Protein AF-B0LCA7-F1 (afdb_monomer)

Nearest PDB structures (foldseek):
  1myt-assembly1_A  TM=9.801E-01  e=5.742E-08  Thunnus albacares
  2nrl-assembly1_A  TM=9.905E-01  e=1.204E-07  Thunnus atlanticus
  6mv0-assembly1_A  TM=9.439E-01  e=1.031E-03  Physeter macrocephalus
  2e2y-assembly1_A  TM=9.496E-01  e=1.536E-03  Physeter macrocephalus
  1ith-assembly1_A  TM=8.572E-01  e=3.522E-02  Urechis caupo

Foldseek 3Di:
DVVCPPPDPVCLVVDPVNVVVVVVVVVLVVVLVVCVLVCLVSLVVVLVCVVPPVVPDLVVLLVVLQVVQVCCVVPVVQDPVNSVVSNVSSVSSSVSSD

InterPro domains:
  IPR000971 Globin [PF00042] (1-97)
  IPR000971 Globin [PS01033] (1-98)
  IPR002335 Myoglobin [PR00613] (15-35)
  IPR002335 Myoglobin [PR00613] (54-74)
  IPR002335 Myoglobin [PR00613] (78-98)
  IPR002335 Myoglobin [PTHR47132] (1-98)
  IPR009050 Globin-like superfamily [SSF46458] (1-97)

Solvent-accessible surface area (backbone atoms only — not comparable to full-atom values): 5742 Å² total; per-residue (Å²): 106,86,96,56,68,83,59,53,78,88,51,50,87,75,34,64,67,57,52,55,50,52,50,53,52,54,51,53,51,52,54,44,60,73,38,70,80,71,28,64,85,67,44,53,63,50,34,53,42,33,55,74,73,68,61,52,62,74,68,55,60,56,56,52,48,55,52,50,38,55,50,33,33,79,74,67,69,37,46,75,67,49,37,50,51,50,51,54,52,50,50,54,55,53,64,76,51,112

Organism: Dissostichus eleginoides (NCBI:txid100907)

Structure (mmCIF, N/CA/C/O backbone):
data_AF-B0LCA7-F1
#
_entry.id   AF-B0LCA7-F1
#
loop_
_atom_site.group_PDB
_atom_site.id
_atom_site.type_symbol
_atom_site.label_atom_id
_atom_site.label_alt_id
_atom_site.label_comp_id
_atom_site.label_asym_id
_atom_site.label_entity_id
_atom_site.label_seq_id
_atom_site.pdbx_PDB_ins_code
_atom_site.Cartn_x
_atom_site.Cartn_y
_atom_site.Cartn_z
_atom_site.occupancy
_atom_site.B_iso_or_equiv
_atom_site.auth_seq_id
_atom_site.auth_comp_id
_atom_site.auth_asym_id
_atom_site.auth_atom_id
_atom_site.pdbx_PDB_model_num
ATOM 1 N N . PHE A 1 1 ? -11.415 8.334 0.693 1.00 95.25 1 PHE A N 1
ATOM 2 C CA . PHE A 1 1 ? -12.371 7.237 0.429 1.00 95.25 1 PHE A CA 1
ATOM 3 C C . PHE A 1 1 ? -13.782 7.684 0.799 1.00 95.25 1 PHE A C 1
ATOM 5 O O . PHE A 1 1 ? -14.045 7.776 1.990 1.00 95.25 1 PHE A O 1
ATOM 12 N N . PRO A 1 2 ? -14.693 7.967 -0.156 1.00 97.50 2 PRO A N 1
ATOM 13 C CA . PRO A 1 2 ? -16.039 8.466 0.169 1.00 97.50 2 PRO A CA 1
ATOM 14 C C . PRO A 1 2 ? -16.823 7.558 1.125 1.00 97.50 2 PRO A C 1
ATOM 16 O O . PRO A 1 2 ? -17.483 8.049 2.029 1.00 97.50 2 PRO A O 1
ATOM 19 N N . LYS A 1 3 ? -16.656 6.233 0.992 1.00 96.62 3 LYS A N 1
ATOM 20 C CA . LYS A 1 3 ? -17.272 5.224 1.872 1.00 96.62 3 LYS A CA 1
ATOM 21 C C . LYS A 1 3 ? -16.885 5.348 3.352 1.00 96.62 3 LYS A C 1
ATOM 23 O O . LYS A 1 3 ? -17.620 4.855 4.191 1.00 96.62 3 LYS A O 1
ATOM 28 N N . PHE A 1 4 ? -15.741 5.963 3.655 1.00 97.50 4 PHE A N 1
ATOM 29 C CA . PHE A 1 4 ? -15.166 6.012 5.005 1.00 97.50 4 PHE A CA 1
ATOM 30 C C . PHE A 1 4 ? -15.000 7.447 5.528 1.00 97.50 4 PHE A C 1
ATOM 32 O O . PHE A 1 4 ? -14.508 7.642 6.630 1.00 97.50 4 PHE A O 1
ATOM 39 N N . ALA A 1 5 ? -15.380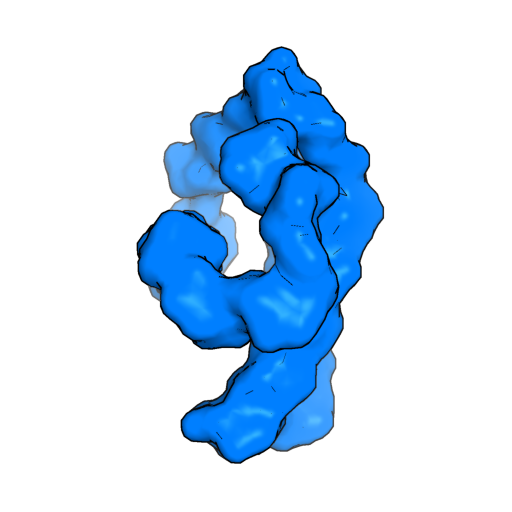 8.465 4.746 1.00 96.31 5 ALA A N 1
ATOM 40 C CA . ALA A 1 5 ? -15.061 9.863 5.044 1.00 96.31 5 ALA A CA 1
ATOM 41 C C . ALA A 1 5 ? -15.761 10.415 6.301 1.00 96.31 5 ALA A C 1
ATOM 43 O O . ALA A 1 5 ? -15.275 11.379 6.878 1.00 96.31 5 ALA A O 1
ATOM 44 N N . GLY A 1 6 ? -16.888 9.819 6.702 1.00 97.00 6 GLY A N 1
ATOM 45 C CA . GLY A 1 6 ? -17.651 10.220 7.888 1.00 97.00 6 GLY A CA 1
ATOM 46 C C . GLY A 1 6 ? -17.356 9.404 9.148 1.00 97.00 6 GLY A C 1
ATOM 47 O O . GLY A 1 6 ? -17.960 9.675 10.180 1.00 97.00 6 GLY A O 1
ATOM 48 N N . ILE A 1 7 ? -16.474 8.402 9.078 1.00 97.31 7 ILE A N 1
ATOM 49 C CA . ILE A 1 7 ? -16.110 7.596 10.249 1.00 97.31 7 ILE A CA 1
ATOM 50 C C . ILE A 1 7 ? -15.217 8.450 11.150 1.00 97.31 7 ILE A C 1
ATOM 52 O O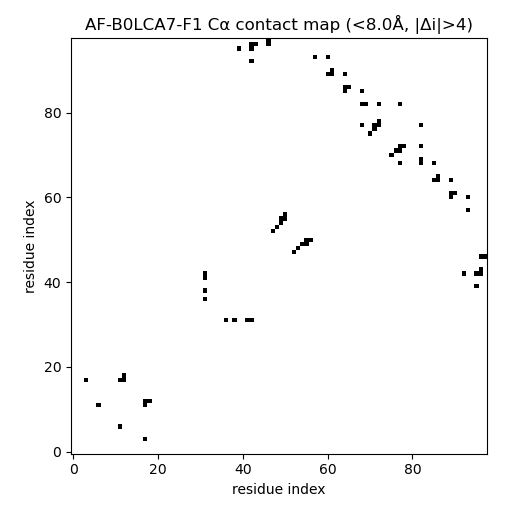 . ILE A 1 7 ? -14.235 9.033 10.679 1.00 97.31 7 ILE A O 1
ATOM 56 N N . ALA A 1 8 ? -15.547 8.537 12.439 1.00 97.94 8 ALA A N 1
ATOM 57 C CA . ALA A 1 8 ? -14.710 9.254 13.388 1.00 97.94 8 ALA A CA 1
ATOM 58 C C . ALA A 1 8 ? -13.337 8.579 13.494 1.00 97.94 8 ALA A C 1
ATOM 60 O O . ALA A 1 8 ? -13.215 7.358 13.415 1.00 97.94 8 ALA A O 1
ATOM 61 N N . HIS A 1 9 ? -12.282 9.370 13.693 1.00 96.19 9 HIS A N 1
ATOM 62 C CA . HIS A 1 9 ? -10.917 8.845 13.657 1.00 96.19 9 HIS A CA 1
ATOM 63 C C . HIS A 1 9 ? -10.682 7.695 14.656 1.00 96.19 9 HIS A C 1
ATOM 65 O O . HIS A 1 9 ? -10.027 6.716 14.306 1.00 96.19 9 HIS A O 1
ATOM 71 N N . GLY A 1 10 ? -11.264 7.785 15.860 1.00 97.69 10 GLY A N 1
ATOM 72 C CA . GLY A 1 10 ? -11.174 6.741 16.889 1.00 97.69 10 GLY A CA 1
ATOM 73 C C . GLY A 1 10 ? -11.851 5.419 16.513 1.00 97.69 10 GLY A C 1
ATOM 74 O O . GLY A 1 10 ? -11.453 4.374 17.021 1.00 97.69 10 GLY A O 1
ATOM 75 N N . ASP A 1 11 ? -12.798 5.446 15.574 1.00 97.81 11 ASP A N 1
ATOM 76 C CA . ASP A 1 11 ? -13.570 4.271 15.158 1.00 97.81 11 ASP A CA 1
ATOM 77 C C . ASP A 1 11 ? -12.951 3.561 13.943 1.00 97.81 11 ASP A C 1
ATOM 79 O O . ASP A 1 11 ? -13.266 2.404 13.665 1.00 97.81 11 ASP A O 1
ATOM 83 N N . LEU A 1 12 ? -12.024 4.214 13.226 1.00 97.56 12 LEU A N 1
ATOM 84 C CA . LEU A 1 12 ? -11.402 3.664 12.013 1.00 97.56 12 LEU A CA 1
ATOM 85 C C . LEU A 1 12 ? -10.689 2.328 12.255 1.00 97.56 12 LEU A C 1
ATOM 87 O O . LEU A 1 12 ? -10.709 1.462 11.383 1.00 97.56 12 LEU A O 1
ATOM 91 N N . ALA A 1 13 ? -10.057 2.156 13.420 1.00 96.19 13 ALA A N 1
ATOM 92 C CA . ALA A 1 13 ? -9.297 0.948 13.743 1.00 96.19 13 ALA A CA 1
ATOM 93 C C . ALA A 1 13 ? -10.188 -0.299 13.889 1.00 96.19 13 ALA A C 1
ATOM 95 O O . ALA A 1 13 ? -9.733 -1.410 13.623 1.00 96.19 13 ALA A O 1
ATOM 96 N N . GLY A 1 14 ? -11.448 -0.115 14.298 1.00 97.38 14 GLY A N 1
ATOM 97 C CA . GLY A 1 14 ? -12.432 -1.188 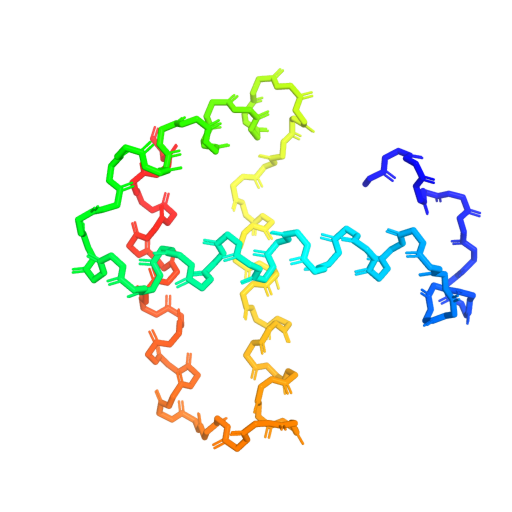14.442 1.00 97.38 14 GLY A CA 1
ATOM 98 C C . GLY A 1 14 ? -13.296 -1.412 13.199 1.00 97.38 14 GLY A C 1
ATOM 99 O O . GLY A 1 14 ? -14.074 -2.366 13.168 1.00 97.38 14 GLY A O 1
ATOM 100 N N . ASP A 1 15 ? -13.182 -0.566 12.169 1.00 98.44 15 ASP A N 1
ATOM 101 C CA . ASP A 1 15 ? -14.039 -0.660 10.990 1.00 98.44 15 ASP A CA 1
ATOM 102 C C . ASP A 1 15 ? -13.614 -1.818 10.065 1.00 98.44 15 ASP A C 1
ATOM 104 O O . ASP A 1 15 ? -12.533 -1.843 9.457 1.00 98.44 15 ASP A O 1
ATOM 108 N N . ALA A 1 16 ? -14.505 -2.802 9.929 1.00 98.19 16 ALA A N 1
ATOM 109 C CA . ALA A 1 16 ? -14.278 -3.974 9.088 1.00 98.19 16 ALA A CA 1
ATOM 110 C C . ALA A 1 16 ? -14.179 -3.619 7.592 1.00 98.19 16 ALA A C 1
ATOM 112 O O . ALA A 1 16 ? -13.470 -4.294 6.842 1.00 98.19 16 ALA A O 1
ATOM 113 N N . GLY A 1 17 ? -14.853 -2.553 7.146 1.00 98.38 17 GLY A N 1
ATOM 114 C CA . GLY A 1 17 ? -14.794 -2.068 5.769 1.00 98.38 17 GLY A CA 1
ATOM 115 C C . GLY A 1 17 ? -13.427 -1.478 5.415 1.00 98.38 17 GLY A C 1
ATOM 116 O O . GLY A 1 17 ? -12.868 -1.809 4.365 1.00 98.38 17 GLY A O 1
ATOM 117 N N . VAL A 1 18 ? -12.861 -0.660 6.304 1.00 98.31 18 VAL A N 1
ATOM 118 C CA . VAL A 1 18 ? -11.507 -0.105 6.203 1.00 98.31 18 VAL A CA 1
ATOM 119 C C . VAL A 1 18 ? -10.487 -1.237 6.190 1.00 98.31 18 VAL A C 1
ATOM 121 O O . VAL A 1 18 ? -9.635 -1.275 5.301 1.00 98.31 18 VAL A O 1
ATOM 124 N N . SER A 1 19 ? -10.627 -2.213 7.092 1.00 98.25 19 SER A N 1
ATOM 125 C CA . SER A 1 19 ? -9.749 -3.389 7.156 1.00 98.25 19 SER A CA 1
ATOM 126 C C . SER A 1 19 ? -9.802 -4.230 5.873 1.00 98.25 19 SER A C 1
ATOM 128 O O . SER A 1 19 ? -8.764 -4.571 5.300 1.00 98.25 19 SER A O 1
ATOM 130 N N . ALA A 1 20 ? -10.999 -4.514 5.350 1.00 98.56 20 ALA A N 1
ATOM 131 C CA . ALA A 1 20 ? -11.172 -5.245 4.093 1.00 98.56 20 ALA A CA 1
ATOM 132 C C . ALA A 1 20 ? -10.584 -4.485 2.889 1.00 98.56 20 ALA A C 1
ATOM 134 O O . ALA A 1 20 ? -9.989 -5.085 1.983 1.00 98.56 20 ALA A O 1
ATOM 135 N N . HIS A 1 21 ? -10.707 -3.155 2.877 1.00 98.44 21 HIS A N 1
ATOM 136 C CA . HIS A 1 21 ? -10.104 -2.336 1.832 1.00 98.44 21 HIS A CA 1
ATOM 137 C C . HIS A 1 21 ? -8.573 -2.306 1.940 1.00 98.44 21 HIS A C 1
ATOM 139 O O . HIS A 1 21 ? -7.890 -2.500 0.934 1.00 98.44 21 HIS A O 1
ATOM 145 N N . GLY A 1 22 ? -8.027 -2.172 3.152 1.00 98.19 22 GLY A N 1
ATOM 146 C CA . GLY A 1 22 ? -6.590 -2.284 3.416 1.00 98.19 22 GLY A CA 1
ATOM 147 C C . GLY A 1 22 ? -6.019 -3.627 2.953 1.00 98.19 22 GLY A C 1
ATOM 148 O O . GLY 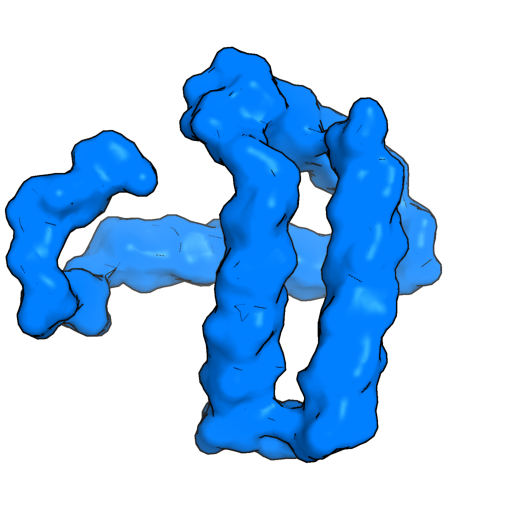A 1 22 ? -4.997 -3.668 2.270 1.00 98.19 22 GLY A O 1
ATOM 149 N N . ALA A 1 23 ? -6.735 -4.727 3.203 1.00 98.56 23 ALA A N 1
ATOM 150 C CA . ALA A 1 23 ? -6.351 -6.048 2.708 1.00 98.56 23 ALA A CA 1
ATOM 151 C C . ALA A 1 23 ? -6.314 -6.119 1.170 1.00 98.56 23 ALA A C 1
ATOM 153 O O . ALA A 1 23 ? -5.450 -6.788 0.606 1.00 98.56 23 ALA A O 1
ATOM 154 N N . THR A 1 24 ? -7.218 -5.419 0.477 1.00 98.31 24 THR A N 1
ATOM 155 C CA . THR A 1 24 ? -7.207 -5.333 -0.995 1.00 98.31 24 THR A CA 1
ATOM 156 C C . THR A 1 24 ? -5.940 -4.638 -1.496 1.00 98.31 24 THR A C 1
ATOM 158 O O . THR A 1 24 ? -5.298 -5.129 -2.427 1.00 98.31 24 THR A O 1
ATOM 161 N N . VAL A 1 25 ? -5.549 -3.536 -0.849 1.00 97.94 25 VAL A N 1
ATOM 162 C CA . VAL A 1 25 ? -4.321 -2.797 -1.175 1.00 97.94 25 VAL A CA 1
ATOM 163 C C . VAL A 1 25 ? -3.087 -3.677 -0.963 1.00 97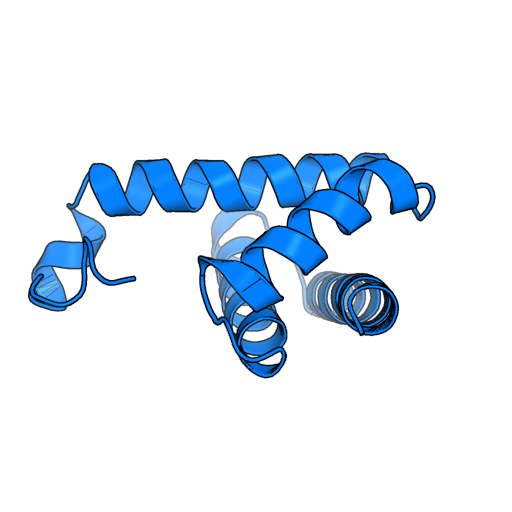.94 25 VAL A C 1
ATOM 165 O O . VAL A 1 25 ? -2.292 -3.842 -1.887 1.00 97.94 25 VAL A O 1
ATOM 168 N N . LEU A 1 26 ? -2.951 -4.299 0.212 1.00 98.12 26 LEU A N 1
ATOM 169 C CA . LEU A 1 26 ? -1.774 -5.109 0.547 1.00 98.12 26 LEU A CA 1
ATOM 170 C C . LEU A 1 26 ? -1.652 -6.370 -0.319 1.00 98.12 26 LEU A C 1
ATOM 172 O O . LEU A 1 26 ? -0.542 -6.736 -0.699 1.00 98.12 26 LEU A O 1
ATOM 176 N N . LYS A 1 27 ? -2.770 -7.008 -0.699 1.00 98.44 27 LYS A N 1
ATOM 177 C CA . LYS A 1 27 ? -2.756 -8.134 -1.650 1.00 98.44 27 LYS A CA 1
ATOM 178 C C . LYS A 1 27 ? -2.206 -7.708 -3.008 1.00 98.44 27 LYS A C 1
ATOM 180 O O . LYS A 1 27 ? -1.285 -8.344 -3.513 1.00 98.44 27 LYS A O 1
ATOM 185 N N . LYS A 1 28 ? -2.714 -6.603 -3.568 1.00 97.62 28 LYS A N 1
ATOM 186 C CA . LYS A 1 28 ? -2.237 -6.101 -4.864 1.00 97.62 28 LYS A CA 1
ATOM 187 C C . LYS A 1 28 ? -0.771 -5.664 -4.799 1.00 97.62 28 LYS A C 1
ATOM 189 O O . LYS A 1 28 ? -0.030 -5.956 -5.733 1.00 97.62 28 LYS A O 1
ATOM 194 N N . LEU A 1 29 ? -0.337 -5.020 -3.713 1.00 96.62 29 LEU A N 1
ATOM 195 C CA . LEU A 1 29 ? 1.079 -4.702 -3.505 1.00 96.62 29 LEU A CA 1
ATOM 196 C C . LEU A 1 29 ? 1.931 -5.979 -3.458 1.00 96.62 29 LEU A C 1
ATOM 198 O O . LEU A 1 29 ? 2.953 -6.053 -4.130 1.00 96.62 29 LEU A O 1
ATOM 202 N N . GLY A 1 30 ? 1.485 -7.011 -2.740 1.00 96.94 30 GLY A N 1
ATOM 203 C CA . GLY A 1 30 ? 2.152 -8.314 -2.711 1.00 96.94 30 GLY A CA 1
ATOM 204 C C . GLY A 1 30 ? 2.292 -8.954 -4.096 1.00 96.94 30 GLY A C 1
ATOM 205 O O . GLY A 1 30 ? 3.350 -9.500 -4.408 1.00 96.94 30 GLY A O 1
ATOM 206 N N . ASP A 1 31 ? 1.268 -8.855 -4.946 1.00 97.69 31 ASP A N 1
ATOM 207 C CA . ASP A 1 31 ? 1.335 -9.328 -6.336 1.00 97.69 31 ASP A CA 1
ATOM 208 C C . ASP A 1 31 ? 2.374 -8.545 -7.157 1.00 97.69 31 ASP A C 1
ATOM 210 O O . ASP A 1 31 ? 3.157 -9.150 -7.889 1.00 97.69 31 ASP A O 1
ATOM 214 N N . LEU A 1 32 ? 2.428 -7.214 -7.003 1.00 96.06 32 LEU A N 1
ATOM 215 C CA . LEU A 1 32 ? 3.430 -6.362 -7.662 1.00 96.06 32 LEU A CA 1
ATOM 216 C C . LEU A 1 32 ? 4.857 -6.726 -7.220 1.00 96.06 32 LEU A C 1
ATOM 218 O O . LEU A 1 32 ? 5.742 -6.877 -8.060 1.00 96.06 32 LEU A O 1
ATOM 222 N N . LEU A 1 33 ? 5.074 -6.948 -5.920 1.00 95.06 33 LEU A N 1
ATOM 223 C CA . LEU A 1 33 ? 6.373 -7.368 -5.383 1.00 95.06 33 LEU A CA 1
ATOM 224 C C . LEU A 1 33 ? 6.816 -8.725 -5.946 1.00 95.06 33 LEU A C 1
ATOM 226 O O . LEU A 1 33 ? 7.971 -8.894 -6.339 1.00 95.06 33 LEU A O 1
ATOM 230 N N . LYS A 1 34 ? 5.896 -9.693 -6.036 1.00 96.94 34 LYS A N 1
ATOM 231 C CA . LYS A 1 34 ? 6.175 -11.021 -6.607 1.00 96.94 34 LYS A CA 1
ATOM 232 C C . LYS A 1 34 ? 6.483 -10.971 -8.102 1.00 96.94 34 LYS A C 1
ATOM 234 O O . LYS A 1 34 ? 7.232 -11.821 -8.577 1.00 96.94 34 LYS A O 1
ATOM 239 N N . ALA A 1 35 ? 5.951 -9.983 -8.820 1.00 96.31 35 ALA A N 1
ATOM 240 C CA . ALA A 1 35 ? 6.245 -9.768 -10.232 1.00 96.31 35 ALA A CA 1
ATOM 241 C C . ALA A 1 35 ? 7.668 -9.232 -10.484 1.00 96.31 35 ALA A C 1
ATOM 243 O O . ALA A 1 35 ? 8.137 -9.306 -11.616 1.00 96.31 35 ALA A O 1
ATOM 244 N N . ARG A 1 36 ? 8.370 -8.723 -9.456 1.00 93.25 36 ARG A N 1
ATOM 245 C CA . ARG A 1 36 ? 9.793 -8.319 -9.518 1.00 93.25 36 ARG A CA 1
ATOM 246 C C . ARG A 1 36 ? 10.128 -7.412 -10.717 1.00 93.25 36 ARG A C 1
ATOM 248 O O . ARG A 1 36 ? 11.132 -7.615 -11.390 1.00 93.25 36 ARG A O 1
ATOM 255 N N . GLY A 1 37 ? 9.269 -6.431 -10.997 1.00 91.06 37 GLY A N 1
ATOM 256 C CA . GLY A 1 37 ? 9.425 -5.488 -12.114 1.00 91.06 37 GLY A CA 1
ATOM 257 C C . GLY A 1 37 ? 8.686 -5.881 -13.398 1.00 91.06 37 GLY A C 1
ATOM 258 O O . GLY A 1 37 ? 8.396 -5.018 -14.218 1.00 91.06 37 GLY A O 1
ATOM 259 N N . ALA A 1 38 ? 8.263 -7.140 -13.559 1.00 93.88 38 ALA A N 1
ATOM 260 C CA . ALA A 1 38 ? 7.386 -7.565 -14.657 1.00 93.88 38 ALA A CA 1
ATOM 261 C C . ALA A 1 38 ? 5.907 -7.219 -14.375 1.00 93.88 38 ALA A C 1
ATOM 263 O O . ALA A 1 38 ? 5.014 -8.063 -14.458 1.00 93.88 38 ALA A O 1
ATOM 264 N N . HIS A 1 39 ? 5.631 -5.974 -13.973 1.00 94.62 39 HIS A N 1
ATOM 265 C CA . HIS A 1 39 ? 4.344 -5.575 -13.391 1.00 94.62 39 HIS A CA 1
ATOM 266 C C . HIS A 1 39 ? 3.402 -4.819 -14.331 1.00 94.62 39 HIS A C 1
ATOM 268 O O . HIS A 1 39 ? 2.292 -4.489 -13.919 1.00 94.62 39 HIS A O 1
ATOM 274 N N . THR A 1 40 ? 3.770 -4.573 -15.591 1.00 93.50 40 THR A N 1
ATOM 275 C CA . THR A 1 40 ? 2.986 -3.740 -16.526 1.00 93.50 40 THR A CA 1
ATOM 276 C C . THR A 1 40 ? 1.515 -4.162 -16.627 1.00 93.50 40 THR A C 1
ATOM 278 O O . THR A 1 40 ? 0.616 -3.323 -16.544 1.00 93.50 40 THR A O 1
ATOM 281 N N . ALA A 1 41 ? 1.243 -5.467 -16.742 1.00 94.69 41 ALA A N 1
ATOM 282 C CA . ALA A 1 41 ? -0.121 -5.994 -16.842 1.00 94.69 41 ALA A CA 1
ATOM 283 C C . ALA A 1 41 ? -0.939 -5.810 -15.548 1.00 94.69 41 ALA A C 1
ATOM 285 O O . ALA A 1 41 ? -2.158 -5.645 -15.601 1.00 94.69 41 ALA A O 1
ATOM 286 N N . LEU A 1 42 ? -0.277 -5.812 -14.387 1.00 95.31 42 LEU A N 1
ATOM 287 C CA . LEU A 1 42 ? -0.906 -5.579 -13.086 1.00 95.31 42 LEU A CA 1
ATOM 288 C C . LEU A 1 42 ? -1.120 -4.085 -12.820 1.00 95.31 42 LEU A C 1
ATOM 290 O O . LEU A 1 42 ? -2.126 -3.713 -12.212 1.00 95.31 42 LEU A O 1
ATOM 294 N N . LEU A 1 43 ? -0.181 -3.250 -13.269 1.00 95.38 43 LEU A N 1
ATOM 295 C CA . LEU A 1 43 ? -0.126 -1.826 -12.967 1.00 95.38 43 LEU A CA 1
ATOM 296 C C . LEU A 1 43 ? -1.035 -0.991 -13.871 1.00 95.38 43 LEU A C 1
ATOM 298 O O . LEU A 1 43 ? -1.711 -0.090 -13.382 1.00 95.38 43 LEU A O 1
ATOM 302 N N . LYS A 1 44 ? -1.141 -1.325 -15.163 1.00 95.00 44 LYS A N 1
ATOM 303 C CA . LYS A 1 44 ? -1.996 -0.602 -16.121 1.00 95.00 44 LYS A CA 1
ATOM 304 C C . LYS A 1 44 ? -3.455 -0.434 -15.654 1.00 95.00 44 LYS A C 1
ATOM 306 O O . LYS A 1 44 ? -3.943 0.700 -15.654 1.00 95.00 44 LYS A O 1
ATOM 311 N N . PRO A 1 45 ? -4.180 -1.490 -15.226 1.00 96.19 45 PRO A N 1
ATOM 312 C CA . PRO A 1 45 ? -5.541 -1.315 -14.718 1.00 96.19 45 PRO A CA 1
ATOM 313 C C . PRO A 1 45 ? -5.587 -0.531 -13.397 1.00 96.19 45 PRO A C 1
ATOM 315 O O . PRO A 1 45 ? -6.563 0.179 -13.159 1.00 96.19 45 PRO A O 1
ATOM 318 N N . LEU A 1 46 ? -4.542 -0.624 -12.563 1.00 96.44 46 LEU A N 1
ATOM 319 C CA . LEU A 1 46 ? -4.442 0.110 -11.301 1.00 96.44 46 LEU A CA 1
ATOM 320 C C . LEU A 1 46 ? -4.279 1.617 -11.541 1.00 96.44 46 LEU A C 1
ATOM 322 O O . LEU A 1 46 ? -5.056 2.391 -10.986 1.00 96.44 46 LEU A O 1
ATOM 326 N N . SER A 1 47 ? -3.326 2.023 -12.388 1.00 96.06 47 SER A N 1
ATOM 327 C CA . SER A 1 47 ? -3.115 3.429 -12.765 1.00 96.06 47 SER A CA 1
ATOM 328 C C . SER A 1 47 ? -4.383 4.018 -13.381 1.00 96.06 47 SER A C 1
ATOM 330 O O . SER A 1 47 ? -4.921 5.005 -12.876 1.00 96.06 47 SER A O 1
ATOM 332 N N . SER A 1 48 ? -4.963 3.332 -14.373 1.00 96.88 48 SER A N 1
ATOM 333 C CA . SER A 1 48 ? -6.182 3.797 -15.037 1.00 96.88 48 SER A CA 1
ATOM 334 C C . SER A 1 48 ? -7.345 4.003 -14.059 1.00 96.88 48 SER A C 1
ATOM 336 O O . SER A 1 48 ? -8.006 5.047 -14.100 1.00 96.88 48 SER A O 1
ATOM 338 N N . SER A 1 49 ? -7.599 3.054 -13.146 1.00 97.62 49 SER A N 1
ATOM 339 C CA . SER A 1 49 ? -8.701 3.193 -12.188 1.00 97.62 49 SER A CA 1
ATOM 340 C C . SER A 1 49 ? -8.444 4.299 -11.164 1.00 97.62 49 SER A C 1
ATOM 342 O O . SER A 1 49 ? -9.370 5.045 -10.833 1.00 97.62 49 SER A O 1
ATOM 344 N N . HIS A 1 50 ? -7.209 4.448 -10.682 1.00 97.62 50 HIS A N 1
ATOM 345 C CA . HIS A 1 50 ? -6.868 5.461 -9.687 1.00 97.62 50 HIS A CA 1
ATOM 346 C C . HIS A 1 50 ? -6.895 6.872 -10.271 1.00 97.62 50 HIS A C 1
ATOM 348 O O . HIS A 1 50 ? -7.418 7.768 -9.612 1.00 97.62 50 HIS A O 1
ATOM 354 N N . ALA A 1 51 ? -6.460 7.053 -11.519 1.00 96.88 51 ALA A N 1
ATOM 355 C CA . ALA A 1 51 ? -6.525 8.337 -12.208 1.00 96.88 51 ALA A CA 1
ATOM 356 C C . ALA A 1 51 ? -7.968 8.728 -12.569 1.00 96.88 51 ALA A C 1
ATOM 358 O O . ALA A 1 51 ? -8.433 9.815 -12.228 1.00 96.88 51 ALA A O 1
ATOM 359 N N . THR A 1 52 ? -8.708 7.833 -13.230 1.00 96.94 52 THR A N 1
ATOM 360 C CA . THR A 1 52 ? -9.970 8.211 -13.897 1.00 96.94 52 THR A CA 1
ATOM 361 C C . THR A 1 52 ? -11.222 7.973 -13.056 1.00 96.94 52 THR A C 1
ATOM 363 O O . THR A 1 52 ? -12.188 8.728 -13.165 1.00 96.94 52 THR A O 1
ATOM 366 N N . LYS A 1 53 ? -11.227 6.942 -12.201 1.00 97.31 53 LYS A N 1
ATOM 367 C CA . LYS A 1 53 ? -12.410 6.556 -11.411 1.00 97.31 53 LYS A CA 1
ATOM 368 C C . LYS A 1 53 ? -12.309 7.049 -9.978 1.00 97.31 53 LYS A C 1
ATOM 370 O O . LYS A 1 53 ? -13.224 7.694 -9.476 1.00 97.31 53 LYS A O 1
ATOM 375 N N . HIS A 1 54 ? -11.204 6.731 -9.311 1.00 97.44 54 HIS A N 1
ATOM 376 C CA . HIS A 1 54 ? -11.016 7.052 -7.896 1.00 97.44 54 HIS A CA 1
ATOM 377 C C . HIS A 1 54 ? -10.457 8.462 -7.678 1.00 97.44 54 HIS A C 1
ATOM 379 O O . HIS A 1 54 ? -10.581 8.978 -6.570 1.00 97.44 54 HIS A O 1
ATOM 385 N N . LYS A 1 55 ? -9.903 9.081 -8.733 1.00 97.19 55 LYS A N 1
ATOM 386 C CA . LYS A 1 55 ? -9.356 10.445 -8.743 1.00 97.19 55 LYS A CA 1
ATOM 387 C C . LYS A 1 55 ? -8.323 10.652 -7.634 1.00 97.19 55 LYS A C 1
ATOM 389 O O . LYS A 1 55 ? -8.436 11.568 -6.826 1.00 97.19 55 LYS A O 1
ATOM 394 N N . ILE A 1 56 ? -7.350 9.748 -7.567 1.00 97.12 56 ILE A N 1
ATOM 395 C CA . ILE A 1 56 ? -6.308 9.738 -6.542 1.00 97.12 56 ILE A CA 1
ATOM 396 C C . ILE A 1 56 ? -5.075 10.472 -7.075 1.00 97.12 56 ILE A C 1
ATOM 398 O O . ILE A 1 56 ? -4.461 9.991 -8.026 1.00 97.12 56 ILE A O 1
ATOM 402 N N . PRO A 1 57 ? -4.679 11.603 -6.466 1.00 96.50 57 PRO A N 1
ATOM 403 C CA . PRO A 1 57 ? -3.413 12.255 -6.777 1.00 96.50 57 PRO A CA 1
ATOM 404 C C . PRO A 1 57 ? -2.225 11.318 -6.539 1.00 96.50 57 PRO A C 1
ATOM 406 O O . PRO A 1 57 ? -2.184 10.617 -5.524 1.00 96.50 57 PRO A O 1
ATOM 409 N N . ILE A 1 58 ? -1.229 11.352 -7.431 1.00 94.38 58 ILE A N 1
ATOM 410 C CA . ILE A 1 58 ? -0.088 10.423 -7.394 1.00 94.38 58 ILE A CA 1
ATOM 411 C C . ILE A 1 58 ? 0.705 10.495 -6.074 1.00 94.38 58 ILE A C 1
ATOM 413 O O . ILE A 1 58 ? 1.195 9.486 -5.570 1.00 94.38 58 ILE A O 1
ATOM 417 N N . ILE A 1 59 ? 0.749 11.673 -5.438 1.00 95.06 59 ILE A N 1
ATOM 418 C CA . ILE A 1 59 ? 1.414 11.892 -4.144 1.00 95.06 59 ILE A CA 1
ATOM 419 C C . ILE A 1 59 ? 0.878 10.975 -3.030 1.00 95.06 59 ILE A C 1
ATOM 421 O O . ILE A 1 59 ? 1.634 10.574 -2.146 1.00 95.06 59 ILE A O 1
ATOM 425 N N . ASN A 1 60 ? -0.389 10.554 -3.098 1.00 97.06 60 ASN A N 1
ATOM 426 C CA . ASN A 1 60 ? -0.996 9.704 -2.072 1.00 97.06 60 ASN A CA 1
ATOM 427 C C . ASN A 1 60 ? -0.410 8.282 -2.051 1.00 97.06 60 ASN A C 1
ATOM 429 O O . ASN A 1 60 ? -0.444 7.631 -1.007 1.00 97.06 60 ASN A O 1
ATOM 433 N N . PHE A 1 61 ? 0.177 7.810 -3.157 1.00 96.50 61 PHE A N 1
ATOM 434 C CA . PHE A 1 61 ? 0.892 6.529 -3.189 1.00 96.50 61 PHE A CA 1
ATOM 435 C C . PHE A 1 61 ? 2.205 6.582 -2.398 1.00 96.50 61 PHE A C 1
ATOM 437 O O . PHE A 1 61 ? 2.590 5.589 -1.785 1.00 96.50 61 PHE A O 1
ATOM 444 N N . LYS A 1 62 ? 2.860 7.751 -2.339 1.00 95.19 62 LYS A N 1
ATOM 445 C CA . LYS A 1 62 ? 4.032 7.963 -1.473 1.00 95.19 62 LYS A CA 1
ATOM 446 C C . LYS A 1 62 ? 3.619 7.956 -0.001 1.00 95.19 62 LYS A C 1
ATOM 448 O O . LYS A 1 62 ? 4.253 7.293 0.809 1.00 95.19 62 LYS A O 1
ATOM 453 N N . LEU A 1 63 ? 2.508 8.620 0.331 1.00 97.06 63 LEU A N 1
ATOM 454 C CA . LEU A 1 63 ? 1.995 8.665 1.705 1.00 97.06 63 LEU A CA 1
ATOM 455 C C . LEU A 1 63 ? 1.663 7.270 2.250 1.00 97.06 63 LEU A C 1
ATOM 457 O O . LEU A 1 63 ? 2.065 6.934 3.361 1.00 97.06 63 LEU A O 1
ATOM 461 N N . ILE A 1 64 ? 0.961 6.438 1.471 1.00 97.19 64 ILE A N 1
ATOM 462 C CA . ILE A 1 64 ? 0.621 5.083 1.923 1.00 97.19 64 ILE A CA 1
ATOM 463 C C . ILE A 1 64 ? 1.856 4.175 2.017 1.00 97.19 64 ILE A C 1
ATOM 465 O O . ILE A 1 64 ? 1.907 3.335 2.912 1.00 97.19 64 ILE A O 1
ATOM 469 N N . ALA A 1 65 ? 2.868 4.363 1.161 1.00 96.38 65 ALA A N 1
ATOM 470 C CA . ALA A 1 65 ? 4.125 3.620 1.241 1.00 96.38 65 ALA A CA 1
ATOM 471 C C . ALA A 1 65 ? 4.866 3.870 2.565 1.00 96.38 65 ALA A C 1
ATOM 473 O O . ALA A 1 65 ? 5.320 2.915 3.192 1.00 96.38 65 ALA A O 1
ATOM 474 N N . GLU A 1 66 ? 4.926 5.124 3.027 1.00 97.00 66 GLU A N 1
ATOM 475 C CA . GLU A 1 66 ? 5.543 5.461 4.319 1.00 97.00 66 GLU A CA 1
ATOM 476 C C . GLU A 1 66 ? 4.799 4.817 5.495 1.00 97.00 66 GLU A C 1
ATOM 478 O O . GLU A 1 66 ? 5.423 4.300 6.422 1.00 97.00 66 GLU A O 1
ATOM 483 N N . VAL A 1 67 ? 3.463 4.795 5.453 1.00 98.00 67 VAL A N 1
ATOM 484 C CA . VAL A 1 67 ? 2.661 4.134 6.495 1.00 98.00 67 VAL A CA 1
ATOM 485 C C . VAL A 1 67 ? 2.893 2.623 6.487 1.00 98.00 67 VAL A C 1
ATOM 487 O O . VAL A 1 67 ? 3.109 2.041 7.547 1.00 98.00 67 VAL A O 1
ATOM 490 N N . ILE A 1 68 ? 2.899 1.982 5.313 1.00 98.00 68 ILE A N 1
ATOM 491 C CA . ILE A 1 68 ? 3.182 0.543 5.194 1.00 98.00 68 ILE A CA 1
ATOM 492 C C . ILE A 1 68 ? 4.581 0.227 5.730 1.00 98.00 68 ILE A C 1
ATOM 494 O O . ILE A 1 68 ? 4.722 -0.731 6.483 1.00 98.00 68 ILE A O 1
ATOM 498 N N . GLY A 1 69 ? 5.590 1.040 5.400 1.00 97.62 69 GLY A N 1
ATOM 499 C CA . GLY A 1 69 ? 6.957 0.869 5.897 1.00 97.62 69 GLY A CA 1
ATOM 500 C C . GLY A 1 69 ? 7.032 0.850 7.424 1.00 97.62 69 GLY A C 1
ATOM 501 O O . GLY A 1 69 ? 7.577 -0.096 7.987 1.00 97.62 69 GLY A O 1
ATOM 502 N N . LYS A 1 70 ? 6.405 1.828 8.091 1.00 97.88 70 LYS A N 1
ATOM 503 C CA . LYS A 1 70 ? 6.338 1.894 9.563 1.00 97.88 70 LYS A CA 1
ATOM 504 C C . LYS A 1 70 ? 5.593 0.706 10.172 1.00 97.88 70 LYS A C 1
ATOM 506 O O . LYS A 1 70 ? 6.057 0.097 11.127 1.00 97.88 70 LYS A O 1
ATOM 511 N N . VAL A 1 71 ? 4.458 0.317 9.590 1.00 98.00 71 VAL A N 1
ATOM 512 C CA . VAL A 1 71 ? 3.704 -0.851 10.077 1.00 98.00 71 VAL A CA 1
ATOM 513 C C . VAL A 1 71 ? 4.513 -2.139 9.903 1.00 98.00 71 VAL A C 1
ATOM 515 O O . VAL A 1 71 ? 4.490 -3.005 10.774 1.00 98.00 71 VAL A O 1
ATOM 518 N N . MET A 1 72 ? 5.248 -2.287 8.800 1.00 98.06 72 MET A N 1
ATOM 519 C CA . MET A 1 72 ? 6.109 -3.448 8.576 1.00 98.06 72 MET A CA 1
ATOM 520 C C . MET A 1 72 ? 7.335 -3.461 9.493 1.00 98.06 72 MET A C 1
ATOM 522 O O . MET A 1 72 ? 7.767 -4.543 9.881 1.00 98.06 72 MET A O 1
ATOM 526 N N . GLU A 1 73 ? 7.874 -2.306 9.878 1.00 98.00 73 GLU A N 1
ATOM 527 C CA . GLU A 1 73 ? 8.895 -2.215 10.929 1.00 98.00 73 GLU A CA 1
ATOM 528 C C . GLU A 1 73 ? 8.354 -2.793 12.242 1.00 98.00 73 GLU A C 1
ATOM 530 O O . GLU A 1 73 ? 8.911 -3.747 12.782 1.00 98.00 73 GLU A O 1
ATOM 535 N N . GLU A 1 74 ? 7.200 -2.295 12.693 1.00 97.94 74 GLU A N 1
ATOM 536 C CA . GLU A 1 74 ? 6.592 -2.689 13.967 1.00 97.94 74 GLU A CA 1
ATOM 537 C C . GLU A 1 74 ? 6.096 -4.141 14.003 1.00 97.94 74 GLU A C 1
ATOM 539 O O . GLU A 1 74 ? 6.069 -4.762 15.067 1.00 97.94 74 GLU A O 1
ATOM 544 N N . LYS A 1 75 ? 5.610 -4.668 12.871 1.00 97.38 75 LYS A N 1
ATOM 545 C CA . LYS A 1 75 ? 4.857 -5.937 12.828 1.00 97.38 75 LYS A CA 1
ATOM 546 C C . LYS A 1 75 ? 5.537 -7.055 12.050 1.00 97.38 75 LYS A C 1
ATOM 548 O O . LYS A 1 75 ? 5.143 -8.207 12.206 1.00 97.38 75 LYS A O 1
ATOM 553 N N . ALA A 1 76 ? 6.513 -6.737 11.207 1.00 96.69 76 ALA A N 1
ATOM 554 C CA . ALA A 1 76 ? 7.173 -7.696 10.324 1.00 96.69 76 ALA A CA 1
ATOM 555 C C . ALA A 1 76 ? 8.710 -7.602 10.355 1.00 96.69 76 ALA A C 1
ATOM 557 O O . ALA A 1 76 ? 9.366 -8.310 9.594 1.00 96.69 76 ALA A O 1
ATOM 558 N N . GLY A 1 77 ? 9.285 -6.759 11.223 1.00 96.50 77 GLY A N 1
ATOM 559 C CA . GLY A 1 77 ? 10.734 -6.623 11.381 1.00 96.50 77 GLY A CA 1
ATOM 560 C C . GLY A 1 77 ? 11.431 -5.954 10.195 1.00 96.50 77 GLY A C 1
ATOM 561 O O . GLY A 1 77 ? 12.606 -6.221 9.954 1.00 96.50 77 GLY A O 1
ATOM 562 N N . LEU A 1 78 ? 10.721 -5.118 9.429 1.00 97.38 78 LEU A N 1
ATOM 563 C CA . LEU A 1 78 ? 11.312 -4.372 8.319 1.00 97.38 78 LEU A CA 1
ATOM 564 C C . LEU A 1 78 ? 12.209 -3.244 8.852 1.00 97.38 78 LEU A C 1
ATOM 566 O O . LEU A 1 78 ? 11.731 -2.173 9.224 1.00 97.38 78 LEU A O 1
ATOM 570 N N . ASP A 1 79 ? 13.513 -3.494 8.875 1.00 96.94 79 ASP A N 1
ATOM 571 C CA . ASP A 1 79 ? 14.513 -2.531 9.333 1.00 96.94 79 ASP A CA 1
ATOM 572 C C . ASP A 1 79 ? 14.657 -1.308 8.399 1.00 96.94 79 ASP A C 1
ATOM 574 O O . ASP A 1 79 ? 14.006 -1.188 7.356 1.00 96.94 79 ASP A O 1
ATOM 578 N N . ALA A 1 80 ? 15.541 -0.375 8.758 1.00 96.12 80 ALA A N 1
ATOM 579 C CA . ALA A 1 80 ? 15.765 0.853 7.994 1.00 96.12 80 ALA A CA 1
ATOM 580 C C . ALA A 1 80 ? 16.205 0.603 6.535 1.00 96.12 80 ALA A C 1
ATOM 582 O O . ALA A 1 80 ? 15.839 1.362 5.625 1.00 96.12 80 ALA A O 1
ATOM 583 N N . ALA A 1 81 ? 16.973 -0.463 6.291 1.00 97.81 81 ALA A N 1
ATOM 584 C CA . ALA A 1 81 ? 17.386 -0.846 4.947 1.00 97.81 81 ALA A CA 1
ATOM 585 C C . ALA A 1 81 ? 16.191 -1.396 4.155 1.00 97.81 81 ALA A C 1
ATOM 587 O O . ALA A 1 81 ? 15.965 -0.987 3.014 1.00 97.81 81 ALA A O 1
ATOM 588 N N . GLY A 1 82 ? 15.368 -2.237 4.782 1.00 96.81 82 GLY A N 1
ATOM 589 C CA . GLY A 1 82 ? 14.117 -2.744 4.229 1.00 96.81 82 GLY A CA 1
ATOM 590 C C . GLY A 1 82 ? 13.116 -1.635 3.900 1.00 96.81 82 GLY A C 1
ATOM 591 O O . GLY A 1 82 ? 12.511 -1.650 2.828 1.00 96.81 82 GLY A O 1
ATOM 592 N N . GLN A 1 83 ? 12.988 -0.621 4.757 1.00 96.44 83 GLN A N 1
ATOM 593 C CA . GLN A 1 83 ? 12.152 0.551 4.479 1.00 96.44 83 GLN A CA 1
ATOM 594 C C . GLN A 1 83 ? 12.669 1.344 3.277 1.00 96.44 83 GLN A C 1
ATOM 596 O O . GLN A 1 83 ? 11.891 1.767 2.424 1.00 96.44 83 GLN A O 1
ATOM 601 N N . THR A 1 84 ? 13.988 1.511 3.168 1.00 97.06 84 THR A N 1
ATOM 602 C CA . THR A 1 84 ? 14.609 2.164 2.007 1.00 97.06 84 THR A CA 1
ATOM 603 C C . THR A 1 84 ? 14.356 1.369 0.727 1.00 97.06 84 THR A C 1
ATOM 605 O O . THR A 1 84 ? 13.976 1.947 -0.290 1.00 97.06 84 THR A O 1
ATOM 608 N N . ALA A 1 85 ? 14.469 0.040 0.783 1.00 97.12 85 ALA A N 1
ATOM 609 C CA . ALA A 1 85 ? 14.136 -0.831 -0.338 1.00 97.12 85 ALA A CA 1
ATOM 610 C C . ALA A 1 85 ? 12.656 -0.710 -0.739 1.00 97.12 85 ALA A C 1
ATOM 612 O O . ALA A 1 85 ? 12.357 -0.588 -1.927 1.00 97.12 85 ALA A O 1
ATOM 613 N N . LEU A 1 86 ? 11.732 -0.666 0.228 1.00 97.00 86 LEU A N 1
ATOM 614 C CA . LEU A 1 86 ? 10.308 -0.458 -0.039 1.00 97.00 86 LEU A CA 1
ATOM 615 C C . LEU A 1 86 ? 10.055 0.886 -0.734 1.00 97.00 86 LEU A C 1
ATOM 617 O O . LEU A 1 86 ? 9.332 0.920 -1.730 1.00 97.00 86 LEU A O 1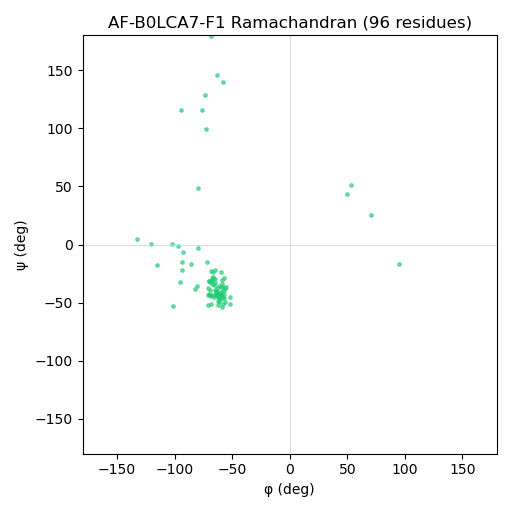
ATOM 621 N N . ARG A 1 87 ? 10.677 1.980 -0.270 1.00 96.81 87 ARG A N 1
ATOM 622 C CA . ARG A 1 87 ? 10.568 3.293 -0.931 1.00 96.81 87 ARG A CA 1
ATOM 623 C C . ARG A 1 87 ? 11.070 3.245 -2.370 1.00 96.81 87 ARG A C 1
ATOM 625 O O . ARG A 1 87 ? 10.397 3.765 -3.254 1.00 96.81 87 ARG A O 1
ATOM 632 N N . ASN A 1 88 ? 12.200 2.585 -2.619 1.00 96.88 88 ASN A N 1
ATOM 633 C CA . ASN A 1 88 ? 12.760 2.449 -3.964 1.00 96.88 88 ASN A CA 1
ATOM 634 C C . ASN A 1 88 ? 11.823 1.666 -4.893 1.00 96.88 88 ASN A C 1
ATOM 636 O O . ASN A 1 88 ? 11.569 2.094 -6.016 1.00 96.88 88 ASN A O 1
ATOM 640 N N . VAL A 1 89 ? 11.253 0.555 -4.418 1.00 96.00 89 VAL A N 1
ATOM 641 C CA . VAL A 1 89 ? 10.270 -0.221 -5.190 1.00 96.00 89 VAL A CA 1
ATOM 642 C C . VAL A 1 89 ? 9.020 0.608 -5.480 1.00 96.00 89 VAL A C 1
ATOM 644 O O . VAL A 1 89 ? 8.542 0.630 -6.612 1.00 96.00 89 VAL A O 1
ATOM 647 N N . MET A 1 90 ? 8.508 1.331 -4.484 1.00 96.31 90 MET A N 1
ATOM 648 C CA . MET A 1 90 ? 7.349 2.201 -4.670 1.00 96.31 90 MET A CA 1
ATOM 649 C C . MET A 1 90 ? 7.643 3.363 -5.620 1.00 96.31 90 MET A C 1
ATOM 651 O O . MET A 1 90 ? 6.753 3.749 -6.368 1.00 96.31 90 MET A O 1
ATOM 655 N N . ALA A 1 91 ? 8.870 3.887 -5.651 1.00 95.69 91 ALA A N 1
ATOM 656 C CA . ALA A 1 91 ? 9.274 4.908 -6.614 1.00 95.69 91 ALA A CA 1
ATOM 657 C C . ALA A 1 91 ? 9.214 4.388 -8.058 1.00 95.69 91 ALA A C 1
ATOM 659 O O . ALA A 1 91 ? 8.680 5.083 -8.916 1.00 95.69 91 ALA A O 1
ATOM 660 N N . VAL A 1 92 ? 9.680 3.158 -8.309 1.00 95.94 92 VAL A N 1
ATOM 661 C CA . VAL A 1 92 ? 9.561 2.506 -9.627 1.00 95.94 92 VAL A CA 1
ATOM 662 C C . VAL A 1 92 ? 8.092 2.303 -10.000 1.00 95.94 92 VAL A C 1
ATOM 664 O O . VAL A 1 92 ? 7.678 2.686 -11.087 1.00 95.94 92 VAL A O 1
ATOM 667 N N . ILE A 1 93 ? 7.283 1.762 -9.082 1.00 94.81 93 ILE A N 1
ATOM 668 C CA . ILE A 1 93 ? 5.846 1.559 -9.320 1.00 94.81 93 ILE A CA 1
ATOM 669 C C . ILE A 1 93 ? 5.159 2.887 -9.652 1.00 94.81 93 ILE A C 1
ATOM 671 O O . ILE A 1 93 ? 4.370 2.935 -10.583 1.00 94.81 93 ILE A O 1
ATOM 675 N N . ILE A 1 94 ? 5.448 3.957 -8.908 1.00 95.06 94 ILE A N 1
ATOM 676 C CA . ILE A 1 94 ? 4.843 5.278 -9.118 1.00 95.06 94 ILE A CA 1
ATOM 677 C C . ILE A 1 94 ? 5.270 5.884 -10.457 1.00 95.06 94 ILE A C 1
ATOM 679 O O . ILE A 1 94 ? 4.414 6.414 -11.155 1.00 95.06 94 ILE A O 1
ATOM 683 N N . ALA A 1 95 ? 6.551 5.785 -10.822 1.00 94.81 95 ALA A N 1
ATOM 684 C CA . ALA A 1 95 ? 7.044 6.273 -12.109 1.00 94.81 95 ALA A CA 1
ATOM 685 C C . ALA A 1 95 ? 6.346 5.577 -13.289 1.00 94.81 95 ALA A C 1
ATOM 687 O O . ALA A 1 95 ? 6.015 6.224 -14.271 1.00 94.81 95 ALA A O 1
ATOM 688 N N . ASP A 1 96 ? 6.041 4.284 -13.157 1.00 93.25 96 ASP A N 1
AT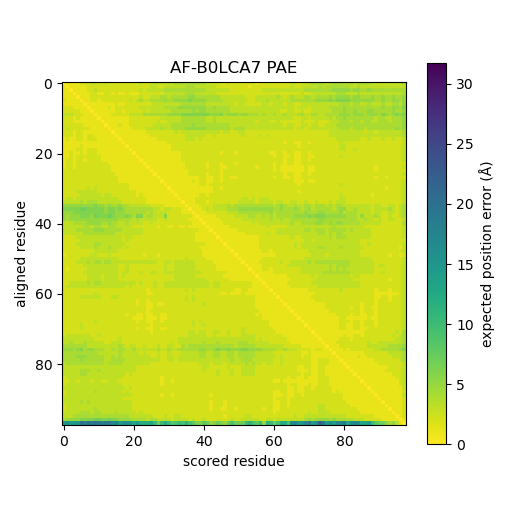OM 689 C CA . ASP A 1 96 ? 5.325 3.517 -14.182 1.00 93.25 96 ASP A CA 1
ATOM 690 C C . ASP A 1 96 ? 3.793 3.739 -14.168 1.00 93.25 96 ASP A C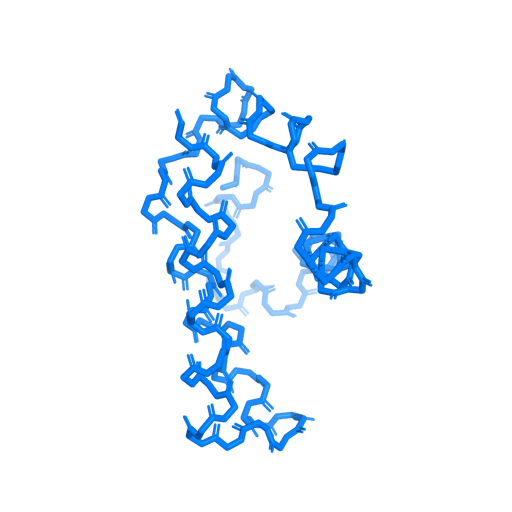 1
ATOM 692 O O . ASP A 1 96 ? 3.067 3.151 -14.979 1.00 93.25 96 ASP A O 1
ATOM 696 N N . MET A 1 97 ? 3.265 4.525 -13.220 1.00 90.62 97 MET A N 1
ATOM 697 C CA . MET A 1 97 ? 1.851 4.921 -13.177 1.00 90.62 97 MET A CA 1
ATOM 698 C C . MET A 1 97 ? 1.573 6.259 -13.867 1.00 90.62 97 MET A C 1
ATOM 700 O O . MET A 1 97 ? 0.402 6.485 -14.195 1.00 90.62 97 MET A O 1
ATOM 704 N N . GLU A 1 98 ? 2.591 7.114 -14.015 1.00 74.19 98 GLU A N 1
ATOM 705 C CA . GLU A 1 98 ? 2.545 8.405 -14.725 1.00 74.19 98 GLU A CA 1
ATOM 706 C C . GLU A 1 98 ? 2.443 8.212 -16.247 1.00 74.19 98 GLU A C 1
ATOM 708 O O . GLU A 1 98 ? 1.685 8.995 -16.868 1.00 74.19 98 GLU A O 1
#

Radius of gyration: 14.23 Å; Cα contacts (8 Å, |Δi|>4): 42; chains: 1; bounding box: 35×23×34 Å

Secondary structure (DSSP, 8-state):
-GGGTTS-GGGGGG-HHHHHHHHHHHHHHHHHHHHTT--HHHHHHHHHHHHHTS---THHHHHHHHH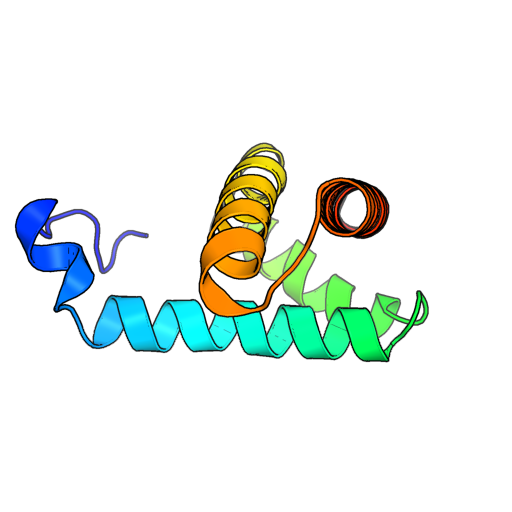HHHHHHHHH---HHHHHHHHHHHHHHHHTT-

Sequence (98 aa):
FPKFAGIAHGDLAGDAGVSAHGATVLKKLGDLLKARGAHTALLKPLSSSHATKHKIPIINFKLIAEVIGKVMEEKAGLDAAGQTALRNVMAVIIADME

Mean predicted aligned error: 2.38 Å

pLDDT: mean 96.42, std 2.7, range [74.19, 98.56]